Protein AF-A0A6G0YQ52-F1 (afdb_monomer)

Organism: Aphis craccivora (NCBI:txid307492)

Structure (mmCIF, N/CA/C/O backbone):
data_AF-A0A6G0YQ52-F1
#
_entry.id   AF-A0A6G0YQ52-F1
#
loop_
_atom_site.group_PDB
_atom_site.id
_atom_site.type_symbol
_atom_site.label_atom_id
_atom_site.label_alt_id
_atom_site.label_comp_id
_atom_site.label_asym_id
_atom_site.label_entity_id
_atom_site.label_seq_id
_atom_site.pdbx_PDB_ins_code
_atom_site.Cartn_x
_atom_site.Cartn_y
_atom_site.Cartn_z
_atom_site.occupancy
_atom_site.B_iso_or_equiv
_atom_site.auth_seq_id
_atom_site.auth_comp_id
_atom_site.auth_asym_id
_atom_site.auth_atom_id
_atom_site.pdbx_PDB_model_num
ATOM 1 N N . MET A 1 1 ? -24.023 -13.884 13.308 1.00 33.84 1 MET A N 1
ATOM 2 C CA . MET A 1 1 ? -23.010 -14.698 12.603 1.00 33.84 1 MET A CA 1
ATOM 3 C C . MET A 1 1 ? -21.869 -13.770 12.220 1.00 33.84 1 MET A C 1
ATOM 5 O O . MET A 1 1 ? -22.080 -12.889 11.399 1.00 33.84 1 MET A O 1
ATOM 9 N N . VAL A 1 2 ? -20.718 -13.872 12.886 1.00 37.81 2 VAL A N 1
ATOM 10 C CA . VAL A 1 2 ? -19.516 -13.106 12.519 1.00 37.81 2 VAL A CA 1
ATOM 11 C C . VAL A 1 2 ? -18.786 -13.944 11.474 1.00 37.81 2 VAL A C 1
ATOM 13 O O . VAL A 1 2 ? -18.275 -15.011 11.799 1.00 37.81 2 VAL A O 1
ATOM 16 N N . GLY A 1 3 ? -18.853 -13.532 10.208 1.00 36.00 3 GLY A N 1
ATOM 17 C CA . GLY A 1 3 ? -18.093 -14.169 9.137 1.00 36.00 3 GLY A CA 1
ATOM 18 C C . GLY A 1 3 ? -16.623 -13.785 9.264 1.00 36.00 3 GLY A C 1
ATOM 19 O O . GLY A 1 3 ? -16.310 -12.601 9.365 1.00 36.00 3 GLY A O 1
ATOM 20 N N . TRP A 1 4 ? -15.739 -14.776 9.291 1.00 36.12 4 TRP A N 1
ATOM 21 C CA . TRP A 1 4 ? -14.299 -14.557 9.221 1.00 36.12 4 TRP A CA 1
ATOM 22 C C . TRP A 1 4 ? -13.887 -14.519 7.751 1.00 36.12 4 TRP A C 1
ATOM 24 O O . TRP A 1 4 ? -14.114 -15.483 7.022 1.00 36.12 4 TRP A O 1
ATOM 34 N N . THR A 1 5 ? -13.281 -13.419 7.313 1.00 42.81 5 THR A N 1
ATOM 35 C CA . THR A 1 5 ? -12.642 -13.343 5.996 1.00 42.81 5 THR A CA 1
ATOM 36 C C . THR A 1 5 ? -11.218 -13.864 6.132 1.00 42.81 5 THR A C 1
ATOM 38 O O . THR A 1 5 ? -10.386 -13.242 6.788 1.00 42.81 5 THR A O 1
ATOM 41 N N . THR A 1 6 ? -10.924 -15.018 5.536 1.00 42.16 6 THR A N 1
ATOM 42 C CA . THR A 1 6 ? -9.554 -15.537 5.462 1.00 42.16 6 THR A CA 1
ATOM 43 C C . THR A 1 6 ? -8.864 -14.949 4.236 1.00 42.16 6 THR A C 1
ATOM 45 O O . THR A 1 6 ? -9.179 -15.317 3.106 1.00 42.16 6 THR A O 1
ATOM 48 N N . LEU A 1 7 ? -7.914 -14.043 4.453 1.00 50.06 7 LEU A N 1
ATOM 49 C CA . LEU A 1 7 ? -7.031 -13.546 3.401 1.00 50.06 7 LEU A CA 1
ATOM 50 C C . LEU A 1 7 ? -5.872 -14.540 3.227 1.00 50.06 7 LEU A C 1
ATOM 52 O O . LEU A 1 7 ? -5.167 -14.849 4.188 1.00 50.06 7 LEU A O 1
ATOM 56 N N . LYS A 1 8 ? -5.695 -15.088 2.018 1.00 50.97 8 LYS A N 1
ATOM 57 C CA . LYS A 1 8 ? -4.538 -15.933 1.684 1.00 50.97 8 LYS A CA 1
ATOM 58 C C . LYS A 1 8 ? -3.395 -15.033 1.230 1.00 50.97 8 LYS A C 1
ATOM 60 O O . LYS A 1 8 ? -3.428 -14.531 0.113 1.00 50.97 8 LYS A O 1
ATOM 65 N N . PHE A 1 9 ? -2.401 -14.856 2.088 1.00 56.16 9 PHE A N 1
ATOM 66 C CA . PHE A 1 9 ? -1.178 -14.130 1.762 1.00 56.16 9 PHE A CA 1
ATOM 67 C C . PHE A 1 9 ? -0.020 -15.102 1.555 1.00 56.16 9 PHE A C 1
ATOM 69 O O . PHE A 1 9 ? 0.068 -16.124 2.238 1.00 56.16 9 PHE A O 1
ATOM 76 N N . THR A 1 10 ? 0.889 -14.757 0.647 1.00 59.72 10 THR A N 1
ATOM 77 C CA . THR A 1 10 ? 2.229 -15.347 0.647 1.00 59.72 10 THR A CA 1
ATOM 78 C C . THR A 1 10 ? 3.025 -14.679 1.768 1.00 59.72 10 THR A C 1
ATOM 80 O O . THR A 1 10 ? 3.089 -13.454 1.839 1.00 59.72 10 THR A O 1
ATOM 83 N N . THR A 1 11 ? 3.628 -15.471 2.655 1.00 60.72 11 THR A N 1
ATOM 84 C CA . THR A 1 11 ? 4.426 -14.974 3.792 1.00 60.72 11 THR A CA 1
ATOM 85 C C . THR A 1 11 ? 5.872 -14.645 3.425 1.00 60.72 11 THR A C 1
ATOM 87 O O . THR A 1 11 ? 6.630 -14.190 4.276 1.00 60.72 11 THR A O 1
ATOM 90 N N . GLU A 1 12 ? 6.275 -14.880 2.177 1.00 78.38 12 GLU A N 1
ATOM 91 C CA . GLU A 1 12 ? 7.659 -14.760 1.730 1.00 78.38 12 GLU A CA 1
ATOM 92 C C . GLU A 1 12 ? 7.793 -13.721 0.614 1.00 78.38 12 GLU A C 1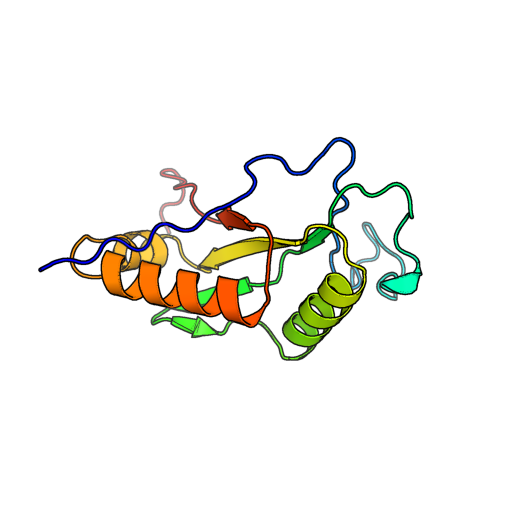
ATOM 94 O O . GLU A 1 12 ? 7.169 -13.825 -0.439 1.00 78.38 12 GLU A O 1
ATOM 99 N N . LEU A 1 13 ? 8.673 -12.740 0.814 1.00 80.88 13 LEU A N 1
ATOM 100 C CA . LEU A 1 13 ? 9.029 -11.753 -0.212 1.00 80.88 13 LEU A CA 1
ATOM 101 C C . LEU A 1 13 ? 9.823 -12.379 -1.382 1.00 80.88 13 LEU A C 1
ATOM 1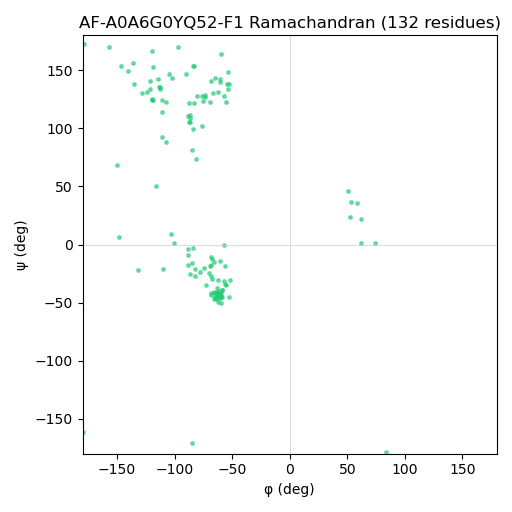03 O O . LEU A 1 13 ? 10.025 -11.748 -2.419 1.00 80.88 13 LEU A O 1
ATOM 107 N N . GLY A 1 14 ? 10.271 -13.627 -1.240 1.00 83.19 14 GLY A N 1
ATOM 108 C CA . GLY A 1 14 ? 11.182 -14.297 -2.164 1.00 83.19 14 GLY A CA 1
ATOM 109 C C . GLY A 1 14 ? 12.654 -13.968 -1.892 1.00 83.19 14 GLY A C 1
ATOM 110 O O . GLY A 1 14 ? 12.988 -13.257 -0.948 1.00 83.19 14 GLY A O 1
ATOM 111 N N . ILE A 1 15 ? 13.544 -14.527 -2.714 1.00 84.75 15 ILE A N 1
ATOM 112 C CA . ILE A 1 15 ? 15.002 -14.507 -2.496 1.00 84.75 15 ILE A CA 1
ATOM 113 C C . ILE A 1 15 ? 15.674 -13.154 -2.781 1.00 84.75 15 ILE A C 1
ATOM 115 O O . ILE A 1 15 ? 16.790 -12.930 -2.322 1.00 84.75 15 ILE A O 1
ATOM 119 N N . ALA A 1 16 ? 15.028 -12.275 -3.551 1.00 89.12 16 ALA A N 1
ATOM 120 C CA . ALA A 1 16 ? 15.575 -10.985 -3.969 1.00 89.12 16 ALA A CA 1
ATOM 121 C C . ALA A 1 16 ? 14.448 -9.950 -4.176 1.00 89.12 16 ALA A C 1
ATOM 123 O O . ALA A 1 16 ? 14.147 -9.588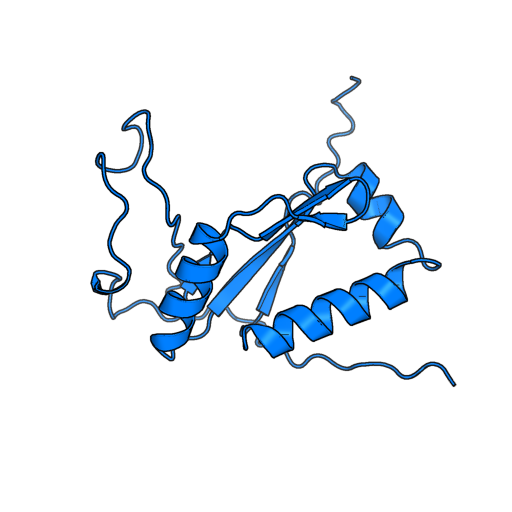 -5.316 1.00 89.12 16 ALA A O 1
ATOM 124 N N . PRO A 1 17 ? 13.756 -9.506 -3.112 1.00 90.06 17 PRO A N 1
ATOM 125 C CA . PRO A 1 17 ? 12.743 -8.465 -3.234 1.00 90.06 17 PRO A CA 1
ATOM 126 C C . PRO A 1 17 ? 13.379 -7.117 -3.572 1.00 90.06 17 PRO A C 1
ATOM 128 O O . PRO A 1 17 ? 14.414 -6.752 -3.014 1.00 90.06 17 PRO A O 1
ATOM 131 N N . CYS A 1 18 ? 12.730 -6.355 -4.447 1.00 90.19 18 CYS A N 1
ATOM 132 C CA . CYS A 1 18 ? 13.174 -5.017 -4.817 1.00 90.19 18 CYS A CA 1
ATOM 133 C C . CYS A 1 18 ? 12.209 -3.969 -4.275 1.00 90.19 18 CYS A C 1
ATOM 135 O O . CYS A 1 18 ? 11.013 -4.005 -4.569 1.00 90.19 18 CYS A O 1
ATOM 137 N N . MET A 1 19 ? 12.739 -3.026 -3.499 1.00 88.44 19 MET A N 1
ATOM 138 C CA . MET A 1 19 ? 11.972 -1.877 -3.040 1.00 88.44 19 MET A CA 1
ATOM 139 C C . MET A 1 19 ? 11.914 -0.827 -4.148 1.00 88.44 19 MET A C 1
ATOM 141 O O . MET A 1 19 ? 12.946 -0.441 -4.696 1.00 88.44 19 MET A O 1
ATOM 145 N N . TYR A 1 20 ? 10.709 -0.378 -4.478 1.00 86.12 20 TYR A N 1
ATOM 146 C CA . TYR A 1 20 ? 10.476 0.716 -5.405 1.00 86.12 20 TYR A CA 1
ATOM 147 C C . TYR A 1 20 ? 10.019 1.942 -4.624 1.00 86.12 20 TYR A C 1
ATOM 149 O O . TYR A 1 20 ? 9.030 1.876 -3.898 1.00 86.12 20 TYR A O 1
ATOM 157 N N . ALA A 1 21 ? 10.749 3.047 -4.764 1.00 76.19 21 ALA A N 1
ATOM 158 C CA . ALA A 1 21 ? 10.418 4.298 -4.088 1.00 76.19 21 ALA A CA 1
ATOM 159 C C . ALA A 1 21 ? 9.417 5.151 -4.883 1.00 76.19 21 ALA A C 1
ATOM 161 O O . ALA A 1 21 ? 8.713 5.949 -4.285 1.00 76.19 21 ALA A O 1
ATOM 162 N N . GLY A 1 22 ? 9.344 4.997 -6.214 1.00 70.12 22 GLY A N 1
ATOM 163 C CA . GLY A 1 22 ? 8.413 5.749 -7.075 1.00 70.12 22 GLY A CA 1
ATOM 164 C C . GLY A 1 22 ? 8.585 7.271 -7.088 1.00 70.12 22 GLY A C 1
ATOM 165 O O . GLY A 1 22 ? 7.846 7.953 -7.801 1.00 70.12 22 GLY A O 1
ATOM 166 N N . ASP A 1 23 ? 9.565 7.782 -6.347 1.00 64.06 23 ASP A N 1
ATOM 167 C CA . ASP A 1 23 ? 9.873 9.193 -6.174 1.00 64.06 23 ASP A CA 1
ATOM 168 C C . ASP A 1 23 ? 11.388 9.415 -6.267 1.00 64.06 23 ASP A C 1
ATOM 170 O O . ASP A 1 23 ? 12.185 8.487 -6.076 1.00 64.06 23 ASP A O 1
ATOM 174 N N . PHE A 1 24 ? 11.778 10.635 -6.620 1.00 63.50 24 PHE A N 1
ATOM 175 C CA . PHE A 1 24 ? 13.177 11.040 -6.649 1.00 63.50 24 PHE A CA 1
ATOM 176 C C . PHE A 1 24 ? 13.579 11.610 -5.293 1.00 63.50 24 PHE A C 1
ATOM 178 O O . PHE A 1 24 ? 12.804 12.267 -4.597 1.00 63.50 24 PHE A O 1
ATOM 185 N N . ASP A 1 25 ? 14.833 11.391 -4.919 1.00 59.31 25 ASP A N 1
ATOM 186 C CA . ASP A 1 25 ? 15.386 12.057 -3.754 1.00 59.31 25 ASP A CA 1
ATOM 187 C C . ASP A 1 25 ? 15.701 13.507 -4.119 1.00 59.31 25 ASP A C 1
ATOM 189 O O . ASP A 1 25 ? 16.711 13.804 -4.751 1.00 59.31 25 ASP A O 1
ATOM 193 N N . LYS A 1 26 ? 14.833 14.433 -3.709 1.00 47.19 26 LYS A N 1
ATOM 194 C CA . LYS A 1 26 ? 15.011 15.873 -3.946 1.00 47.19 26 LYS A CA 1
ATOM 195 C C . LYS A 1 26 ? 16.342 16.428 -3.413 1.00 47.19 26 LYS A C 1
ATOM 197 O O . LYS A 1 26 ? 16.740 17.521 -3.816 1.00 47.19 26 LYS A O 1
ATOM 202 N N . TYR A 1 27 ? 17.002 15.723 -2.496 1.00 64.69 27 TYR A N 1
ATOM 203 C CA . TYR A 1 27 ? 18.275 16.126 -1.905 1.00 64.69 27 TYR A CA 1
ATOM 204 C C . TYR A 1 27 ? 19.481 15.357 -2.470 1.00 64.69 27 TYR A C 1
ATOM 206 O O . TYR A 1 27 ? 20.576 15.517 -1.930 1.00 64.69 27 TYR A O 1
ATOM 214 N N . ASP A 1 28 ? 19.298 14.557 -3.534 1.00 53.97 28 ASP A N 1
ATOM 215 C CA . ASP A 1 28 ? 20.337 13.763 -4.219 1.00 53.97 28 ASP A CA 1
ATOM 216 C C . ASP A 1 28 ? 21.166 12.863 -3.276 1.00 53.97 28 ASP A C 1
ATOM 218 O O . ASP A 1 28 ? 22.306 12.497 -3.568 1.00 53.97 28 ASP A O 1
ATOM 222 N N . TYR A 1 29 ? 20.625 12.494 -2.115 1.00 59.53 29 TYR A N 1
ATOM 223 C CA . TYR A 1 29 ? 21.347 11.695 -1.130 1.00 59.53 29 TYR A CA 1
ATOM 224 C C . TYR A 1 29 ? 21.480 10.239 -1.594 1.00 59.53 29 TYR A C 1
ATOM 226 O O . TYR A 1 29 ? 22.503 9.597 -1.344 1.00 59.53 29 TYR A O 1
ATOM 234 N N . TYR A 1 30 ? 20.464 9.720 -2.291 1.00 54.91 30 TYR A N 1
ATOM 235 C CA . TYR A 1 30 ? 20.411 8.314 -2.699 1.00 54.91 30 TYR A CA 1
ATOM 236 C C . TYR A 1 30 ? 20.048 8.065 -4.168 1.00 54.91 30 TYR A C 1
ATOM 238 O O . TYR A 1 30 ? 20.355 6.984 -4.672 1.00 54.91 30 TYR A O 1
ATOM 246 N N . CYS A 1 31 ? 19.389 8.994 -4.866 1.00 58.19 31 CYS A N 1
ATOM 247 C CA . CYS A 1 31 ? 18.890 8.764 -6.227 1.00 58.19 31 CYS A CA 1
ATOM 248 C C . CYS A 1 31 ? 19.074 9.992 -7.129 1.00 58.19 31 CYS A C 1
ATOM 250 O O . CYS A 1 31 ? 19.017 11.106 -6.623 1.00 58.19 31 CYS A O 1
ATOM 252 N N . PRO A 1 32 ? 19.276 9.795 -8.449 1.00 59.28 32 PRO A N 1
ATOM 253 C CA . PRO A 1 32 ? 19.295 10.883 -9.423 1.00 59.28 32 PRO A CA 1
ATOM 254 C C . PRO A 1 32 ? 17.963 11.648 -9.433 1.00 59.28 32 PRO A C 1
ATOM 256 O O . PRO A 1 32 ? 16.938 11.138 -8.982 1.00 59.28 32 PRO A O 1
ATOM 259 N N . SER A 1 33 ? 17.977 12.846 -10.022 1.00 66.00 33 SER A N 1
ATOM 260 C CA . SER A 1 33 ? 16.870 13.816 -10.086 1.00 66.00 33 SER A CA 1
ATOM 261 C C . SER A 1 33 ? 15.558 13.322 -10.719 1.00 66.00 33 SER A C 1
ATOM 263 O O . SER A 1 33 ? 14.608 14.093 -10.827 1.00 66.00 33 SER A O 1
ATOM 265 N N . GLU A 1 34 ? 15.500 12.070 -11.172 1.00 67.38 34 GLU A N 1
ATOM 266 C CA . GLU A 1 34 ? 14.310 11.420 -11.711 1.00 67.38 34 GLU A CA 1
ATOM 267 C C . GLU A 1 34 ? 14.180 10.004 -11.124 1.00 67.38 34 GLU A C 1
ATOM 269 O O . GLU A 1 34 ? 15.181 9.282 -11.024 1.00 67.38 34 GLU A O 1
ATOM 274 N N . PRO A 1 35 ? 12.962 9.569 -10.753 1.00 72.19 35 PRO A N 1
ATOM 275 C CA . PRO A 1 35 ? 12.752 8.213 -10.273 1.00 72.19 35 PRO A CA 1
ATOM 276 C C . PRO A 1 35 ? 13.042 7.200 -11.383 1.00 72.19 35 PRO A C 1
ATOM 278 O O . PRO A 1 35 ? 12.707 7.412 -12.550 1.00 72.19 35 PRO A O 1
ATOM 281 N N . MET A 1 36 ? 13.621 6.053 -11.014 1.00 78.81 36 MET A N 1
ATOM 282 C CA . MET A 1 36 ? 13.840 4.956 -11.958 1.00 78.81 36 MET A CA 1
ATOM 283 C C . MET A 1 36 ? 12.497 4.532 -12.582 1.00 78.81 36 MET A C 1
ATOM 285 O O . MET A 1 36 ? 11.552 4.230 -11.845 1.00 78.81 36 MET A O 1
ATOM 289 N N . PRO A 1 37 ? 12.379 4.458 -13.918 1.00 82.12 37 PRO A N 1
ATOM 290 C CA . PRO A 1 37 ? 11.185 3.917 -14.551 1.00 82.12 37 PRO A CA 1
ATOM 291 C C . PRO A 1 37 ? 10.950 2.461 -14.135 1.00 82.12 37 PRO A C 1
ATOM 293 O O . PRO A 1 37 ? 11.890 1.675 -14.054 1.00 82.12 37 PRO A O 1
ATOM 296 N N . ILE A 1 38 ? 9.690 2.067 -13.936 1.00 84.69 38 ILE A N 1
ATOM 297 C CA . ILE A 1 38 ? 9.326 0.680 -13.580 1.00 84.69 38 ILE A CA 1
ATOM 298 C C . ILE A 1 38 ? 9.859 -0.336 -14.603 1.00 84.69 38 ILE A C 1
ATOM 300 O O . ILE A 1 38 ? 10.295 -1.421 -14.227 1.00 84.69 38 ILE A O 1
ATOM 304 N N . ASP A 1 39 ? 9.910 0.038 -15.883 1.00 84.12 39 ASP A N 1
ATOM 305 C CA . ASP A 1 39 ? 10.419 -0.820 -16.962 1.00 84.12 39 ASP A CA 1
ATOM 306 C C . ASP A 1 39 ? 11.931 -1.087 -16.868 1.00 84.12 39 ASP A C 1
ATOM 308 O O . ASP A 1 39 ? 12.461 -1.942 -17.578 1.00 84.12 39 ASP A O 1
ATOM 312 N N . TRP A 1 40 ? 12.639 -0.346 -16.012 1.00 86.50 40 TRP A N 1
ATOM 313 C CA . TRP A 1 40 ? 14.074 -0.495 -15.763 1.00 86.50 40 TRP A CA 1
ATOM 314 C C . TRP A 1 40 ? 14.370 -1.273 -14.481 1.00 86.50 40 TRP A C 1
ATOM 316 O O . TRP A 1 40 ? 15.538 -1.467 -14.141 1.00 86.50 40 TRP A O 1
ATOM 326 N N . LEU A 1 41 ? 13.337 -1.743 -13.774 1.00 87.06 41 LEU A N 1
ATOM 327 C CA . LEU A 1 41 ? 13.532 -2.572 -12.595 1.00 87.06 41 LEU A CA 1
ATOM 328 C C . LEU A 1 41 ? 14.284 -3.864 -12.957 1.00 87.06 41 LEU A C 1
ATOM 330 O O . LEU A 1 41 ? 13.985 -4.481 -13.987 1.00 87.06 41 LEU A O 1
ATOM 334 N N . PRO A 1 42 ? 15.230 -4.315 -12.109 1.00 88.75 42 PRO A N 1
ATOM 335 C CA . PRO A 1 42 ? 15.996 -5.527 -12.371 1.00 88.75 42 PRO A CA 1
ATOM 336 C C . PRO A 1 42 ? 15.090 -6.738 -12.616 1.00 88.75 42 PRO A C 1
ATOM 338 O O . PRO A 1 42 ? 14.088 -6.961 -11.925 1.00 88.75 42 PRO A O 1
ATOM 341 N N . LYS A 1 43 ? 15.446 -7.564 -13.602 1.00 88.75 43 LYS A N 1
ATOM 342 C CA . LYS A 1 43 ? 14.664 -8.766 -13.938 1.00 88.75 43 LYS A CA 1
ATOM 343 C C . LYS A 1 43 ? 14.775 -9.830 -12.850 1.00 88.75 43 LYS A C 1
ATOM 345 O O . LYS A 1 43 ? 13.867 -10.650 -12.704 1.00 88.75 43 LYS A O 1
ATOM 350 N N . GLU A 1 44 ? 15.862 -9.781 -12.093 1.00 91.00 44 GLU A N 1
ATOM 351 C CA . GLU A 1 44 ? 16.236 -10.664 -10.994 1.00 91.00 44 GLU A CA 1
ATOM 352 C C . GLU A 1 44 ? 15.343 -10.481 -9.762 1.00 91.00 44 GLU A C 1
ATOM 354 O O . GLU A 1 44 ? 15.288 -11.382 -8.927 1.00 91.00 44 GLU A O 1
ATOM 359 N N . CYS A 1 45 ? 14.614 -9.361 -9.656 1.00 91.69 45 CYS A N 1
ATOM 360 C CA . CYS A 1 45 ? 13.697 -9.119 -8.547 1.00 91.69 45 CYS A CA 1
ATOM 361 C C . CYS A 1 45 ? 12.688 -10.270 -8.441 1.00 91.69 45 CYS A C 1
ATOM 363 O O . CYS A 1 45 ? 11.966 -10.553 -9.399 1.00 91.69 45 CYS A O 1
ATOM 365 N N . SER A 1 46 ? 12.608 -10.949 -7.300 1.00 93.25 46 SER A N 1
ATOM 366 C CA . SER A 1 46 ? 11.623 -12.019 -7.089 1.00 93.25 46 SER A CA 1
ATOM 367 C C . SER A 1 46 ? 10.231 -11.470 -6.780 1.00 93.25 46 SER A C 1
ATOM 369 O O . SER A 1 46 ? 9.233 -12.147 -7.008 1.00 93.25 46 SER A O 1
ATOM 371 N N . SER A 1 47 ? 10.173 -10.243 -6.269 1.00 93.94 47 SER A N 1
ATOM 372 C CA . SER A 1 47 ? 8.961 -9.495 -5.953 1.00 93.94 47 SER A CA 1
ATOM 373 C C . SER A 1 47 ? 9.262 -7.998 -5.928 1.00 93.94 47 SER A C 1
ATOM 375 O O . SER A 1 47 ? 10.428 -7.585 -5.950 1.00 93.94 47 SER A O 1
ATOM 377 N N . TYR A 1 48 ? 8.203 -7.201 -5.849 1.00 93.75 48 TYR A N 1
ATOM 378 C CA . TYR A 1 48 ? 8.287 -5.767 -5.625 1.00 93.75 48 TYR A CA 1
ATOM 379 C C . TYR A 1 48 ? 7.684 -5.390 -4.281 1.00 93.75 48 TYR A C 1
ATOM 381 O O . TYR A 1 48 ? 6.661 -5.938 -3.868 1.00 93.75 48 TYR A O 1
ATOM 389 N N . VAL A 1 49 ? 8.319 -4.427 -3.621 1.00 93.00 49 VAL A N 1
ATOM 390 C CA . VAL A 1 49 ? 7.833 -3.797 -2.397 1.00 93.00 49 VAL A CA 1
ATOM 391 C C . VAL A 1 49 ? 7.664 -2.310 -2.672 1.00 93.00 49 VAL A C 1
ATOM 393 O O . VAL A 1 49 ? 8.618 -1.665 -3.096 1.00 93.00 49 VAL A O 1
ATOM 396 N N . TYR A 1 50 ? 6.475 -1.761 -2.442 1.00 92.25 50 TYR A N 1
ATOM 397 C CA . TYR A 1 50 ? 6.201 -0.336 -2.640 1.00 92.25 50 TYR A CA 1
ATOM 398 C C . TYR A 1 50 ? 5.728 0.308 -1.341 1.00 92.25 50 TYR A C 1
ATOM 400 O O . TYR A 1 50 ? 4.865 -0.238 -0.648 1.00 92.25 50 TYR A O 1
ATOM 408 N N . ASP A 1 51 ? 6.293 1.466 -1.010 1.00 88.00 51 ASP A N 1
ATOM 409 C CA . ASP A 1 51 ? 5.894 2.262 0.147 1.00 88.00 51 ASP A CA 1
ATOM 410 C C . ASP A 1 51 ? 5.139 3.510 -0.293 1.00 88.00 51 ASP A C 1
ATOM 412 O O . ASP A 1 51 ? 5.731 4.560 -0.504 1.00 88.00 51 ASP A O 1
ATOM 416 N N . GLY A 1 52 ? 3.822 3.377 -0.439 1.00 80.12 52 GLY A N 1
ATOM 417 C CA . GLY A 1 52 ? 2.979 4.503 -0.837 1.00 80.12 52 GLY A CA 1
ATOM 418 C C . GLY A 1 52 ? 1.572 4.480 -0.264 1.00 80.12 52 GLY A C 1
ATOM 419 O O . GLY A 1 52 ? 0.772 5.320 -0.640 1.00 80.12 52 GLY A O 1
ATOM 420 N N . ILE A 1 53 ? 1.229 3.548 0.636 1.00 89.25 53 ILE A N 1
ATOM 421 C CA . ILE A 1 53 ? -0.121 3.478 1.215 1.00 89.25 53 ILE A CA 1
ATOM 422 C C . ILE A 1 53 ? -0.083 3.868 2.686 1.00 89.25 53 ILE A C 1
ATOM 424 O O . ILE A 1 53 ? 0.128 3.049 3.585 1.00 89.25 53 ILE A O 1
ATOM 428 N N . ILE A 1 54 ? -0.317 5.155 2.923 1.00 90.31 54 ILE A N 1
ATOM 429 C CA . ILE A 1 54 ? -0.404 5.736 4.258 1.00 90.31 54 ILE A CA 1
ATOM 430 C C . ILE A 1 54 ? -1.745 6.449 4.405 1.00 90.31 54 ILE A C 1
ATOM 432 O O . ILE A 1 54 ? -2.143 7.249 3.561 1.00 90.31 54 ILE A O 1
ATOM 436 N N . TYR A 1 55 ? -2.440 6.180 5.502 1.00 91.38 55 TYR A N 1
ATOM 437 C CA . TYR A 1 55 ? -3.659 6.881 5.884 1.00 91.38 55 TYR A CA 1
ATOM 438 C C . TYR A 1 55 ? -3.372 7.908 6.985 1.00 91.38 55 TYR A C 1
ATOM 440 O O . TYR A 1 55 ? -2.549 7.694 7.877 1.00 91.38 55 TYR A O 1
ATOM 448 N N . GLY A 1 56 ? -4.047 9.046 6.934 1.00 87.50 56 GLY A N 1
ATOM 449 C CA . GLY A 1 56 ? -4.070 10.023 8.011 1.00 87.50 56 GLY A CA 1
ATOM 450 C C . GLY A 1 56 ? -5.123 9.695 9.075 1.00 87.50 56 GLY A C 1
ATOM 451 O O . GLY A 1 56 ? -5.724 8.614 9.072 1.00 87.50 56 GLY A O 1
ATOM 452 N N . PRO A 1 57 ? -5.364 10.632 10.006 1.00 82.19 57 PRO A N 1
ATOM 453 C CA . PRO A 1 57 ? -6.483 10.556 10.936 1.00 82.19 57 PRO A CA 1
ATOM 454 C C . PRO A 1 57 ? -7.819 10.357 10.204 1.00 82.19 57 PRO A C 1
ATOM 456 O O . PRO A 1 57 ? -7.998 10.811 9.071 1.00 82.19 57 PRO A O 1
ATOM 459 N N . ASP A 1 58 ? -8.743 9.656 10.864 1.00 83.38 58 ASP A N 1
ATOM 460 C CA . ASP A 1 58 ? -10.109 9.388 10.390 1.00 83.38 58 ASP A CA 1
ATOM 461 C C . ASP A 1 58 ? -10.199 8.761 8.985 1.00 83.38 58 ASP A C 1
ATOM 463 O O . ASP A 1 58 ? -11.113 9.046 8.217 1.00 83.38 58 ASP A O 1
ATOM 467 N N . ASP A 1 59 ? -9.252 7.870 8.665 1.00 82.31 59 ASP A N 1
ATOM 468 C CA . ASP A 1 59 ? -9.160 7.158 7.381 1.00 82.31 59 ASP A CA 1
ATOM 469 C C . ASP A 1 59 ? -8.964 8.085 6.160 1.00 82.31 59 ASP A C 1
ATOM 471 O O . ASP A 1 59 ? -9.237 7.692 5.023 1.00 82.31 59 ASP A O 1
ATOM 475 N N . SER A 1 60 ? -8.456 9.307 6.360 1.00 89.44 60 SER A N 1
ATOM 476 C CA . SER A 1 60 ? -8.076 10.183 5.246 1.00 89.44 60 SER A CA 1
ATOM 477 C C . SER A 1 60 ? -6.960 9.545 4.412 1.00 89.44 60 SER A C 1
ATOM 479 O O . SER A 1 60 ? -5.965 9.059 4.946 1.00 89.44 60 SER A O 1
ATOM 481 N N . LYS A 1 61 ? -7.115 9.513 3.085 1.00 90.69 61 LYS A N 1
ATOM 482 C CA . LYS A 1 61 ? -6.057 9.025 2.190 1.00 90.69 61 LYS A CA 1
ATOM 483 C C . LYS A 1 61 ? -4.903 10.023 2.213 1.00 90.69 61 LYS A C 1
ATOM 485 O O . LYS A 1 61 ? -5.112 11.191 1.899 1.00 90.69 61 LYS A O 1
ATOM 490 N N . ASN A 1 62 ? -3.709 9.563 2.573 1.00 90.31 62 ASN A N 1
ATOM 491 C CA . ASN A 1 62 ? -2.484 10.358 2.525 1.00 90.31 62 ASN A CA 1
ATOM 492 C C . ASN A 1 62 ? -1.496 9.754 1.518 1.00 90.31 62 ASN A C 1
ATOM 494 O O . ASN A 1 62 ? -0.340 9.475 1.830 1.00 90.31 62 ASN A O 1
ATOM 498 N N . PHE A 1 63 ? -2.011 9.507 0.320 1.00 88.81 63 PHE A N 1
ATOM 499 C CA . PHE A 1 63 ? -1.283 9.053 -0.855 1.00 88.81 63 PHE A CA 1
ATOM 500 C C . PHE A 1 63 ? -1.944 9.657 -2.094 1.00 88.81 63 PHE A C 1
ATOM 502 O O . PHE A 1 63 ? -3.124 10.021 -2.063 1.00 88.81 63 PHE A O 1
ATOM 509 N N . SER A 1 64 ? -1.166 9.810 -3.154 1.00 90.00 64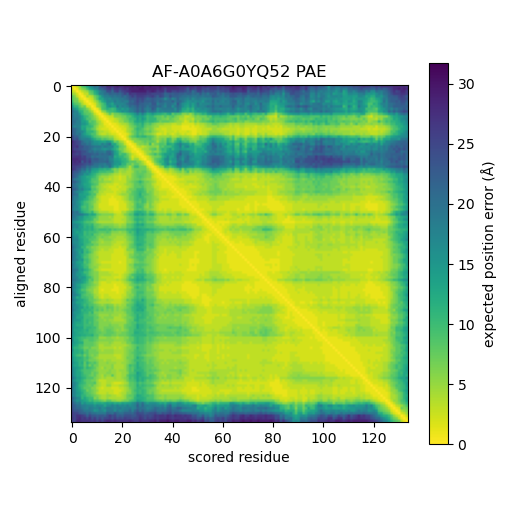 SER A N 1
ATOM 510 C CA . SER A 1 64 ? -1.538 10.530 -4.368 1.00 90.00 64 SER A CA 1
ATOM 511 C C . SER A 1 64 ? -2.042 9.600 -5.475 1.00 90.00 64 SER A C 1
ATOM 513 O O . SER A 1 64 ? -1.897 8.380 -5.402 1.00 90.00 64 SER A O 1
ATOM 515 N N . ASP A 1 65 ? -2.592 10.179 -6.543 1.00 89.38 65 ASP A N 1
ATOM 516 C CA . ASP A 1 65 ? -2.918 9.421 -7.759 1.00 89.38 65 ASP A CA 1
ATOM 517 C C . ASP A 1 65 ? -1.655 8.820 -8.404 1.00 89.38 65 ASP A C 1
ATOM 519 O O . ASP A 1 65 ? -1.704 7.721 -8.949 1.00 89.38 65 ASP A O 1
ATOM 523 N N . HIS A 1 66 ? -0.499 9.478 -8.251 1.00 87.75 66 HIS A N 1
ATOM 524 C CA . HIS A 1 66 ? 0.795 8.955 -8.705 1.00 87.75 66 HIS A CA 1
ATOM 525 C C . HIS A 1 66 ? 1.183 7.658 -7.978 1.00 87.75 66 HIS A C 1
ATOM 527 O O . HIS A 1 66 ? 1.676 6.717 -8.599 1.00 87.75 66 HIS A O 1
ATOM 533 N N . ASP A 1 67 ? 0.886 7.547 -6.680 1.00 89.25 67 ASP A N 1
ATOM 534 C CA . ASP A 1 67 ? 1.106 6.306 -5.926 1.00 89.25 67 ASP A CA 1
ATOM 535 C C . ASP A 1 67 ? 0.249 5.158 -6.460 1.00 89.25 67 ASP A C 1
ATOM 537 O O . ASP A 1 67 ? 0.714 4.024 -6.601 1.00 89.25 67 ASP A O 1
ATOM 541 N N . ILE A 1 68 ? -1.003 5.461 -6.800 1.00 90.88 68 ILE A N 1
ATOM 542 C CA . ILE A 1 68 ? -1.934 4.497 -7.385 1.00 90.88 68 ILE A CA 1
ATOM 543 C C . ILE A 1 68 ? -1.468 4.063 -8.777 1.00 90.88 68 ILE A C 1
ATOM 545 O O . ILE A 1 68 ? -1.488 2.866 -9.085 1.00 90.88 68 ILE A O 1
ATOM 549 N N . ASP A 1 69 ? -0.975 4.992 -9.591 1.00 91.12 69 ASP A N 1
A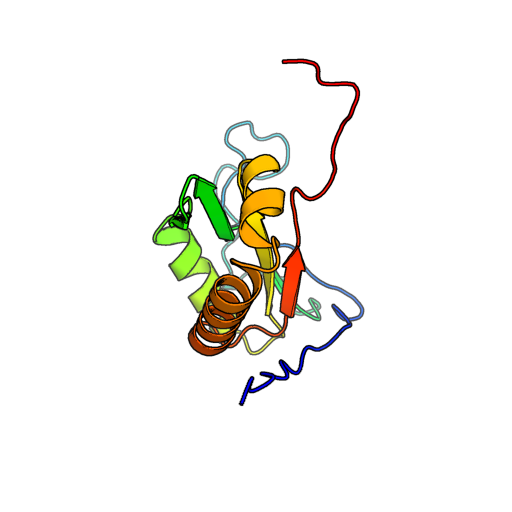TOM 550 C CA . ASP A 1 69 ? -0.401 4.690 -10.901 1.00 91.12 69 ASP A CA 1
ATOM 551 C C . ASP A 1 69 ? 0.845 3.803 -10.788 1.00 91.12 69 ASP A C 1
ATOM 553 O O . ASP A 1 69 ? 0.971 2.817 -11.523 1.00 91.12 69 ASP A O 1
ATOM 557 N N . ASN A 1 70 ? 1.732 4.072 -9.828 1.00 91.38 70 ASN A N 1
ATOM 558 C CA . ASN A 1 70 ? 2.895 3.226 -9.557 1.00 91.38 70 ASN A CA 1
ATOM 559 C C . ASN A 1 70 ? 2.487 1.801 -9.165 1.00 91.38 70 ASN A C 1
ATOM 561 O O . ASN A 1 70 ? 3.024 0.835 -9.714 1.00 91.38 70 ASN A O 1
ATOM 565 N N . ILE A 1 71 ? 1.503 1.647 -8.275 1.00 92.38 71 ILE A N 1
ATOM 566 C CA . ILE A 1 71 ? 0.978 0.334 -7.868 1.00 92.38 71 ILE A CA 1
ATOM 567 C C . ILE A 1 71 ? 0.402 -0.415 -9.073 1.00 92.38 71 ILE A C 1
ATOM 569 O O . ILE A 1 71 ? 0.714 -1.591 -9.282 1.00 92.38 71 ILE A O 1
ATOM 573 N N . ASN A 1 72 ? -0.394 0.265 -9.89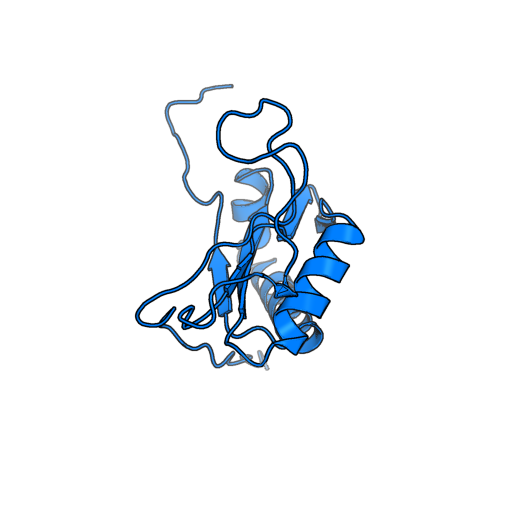9 1.00 92.31 72 ASN A N 1
ATOM 574 C CA . ASN A 1 72 ? -0.979 -0.322 -11.101 1.00 92.31 72 ASN A CA 1
ATOM 575 C C . ASN A 1 72 ? 0.096 -0.779 -12.090 1.00 92.31 72 ASN A C 1
ATOM 577 O O . ASN A 1 72 ? 0.019 -1.890 -12.614 1.00 92.31 72 ASN A O 1
ATOM 581 N N . ARG A 1 73 ? 1.135 0.027 -12.310 1.00 91.62 73 ARG A N 1
ATOM 582 C CA . ARG A 1 73 ? 2.249 -0.338 -13.191 1.00 91.62 73 ARG A CA 1
ATOM 583 C C . ARG A 1 73 ? 3.052 -1.512 -12.635 1.00 91.62 73 ARG A C 1
ATOM 585 O O . ARG A 1 73 ? 3.279 -2.476 -13.364 1.00 91.62 73 ARG A O 1
ATOM 592 N N . LEU A 1 74 ? 3.409 -1.505 -11.351 1.00 92.44 74 LEU A N 1
ATOM 593 C CA . LEU A 1 74 ? 4.118 -2.623 -10.715 1.00 92.44 74 LEU A CA 1
ATOM 594 C C . LEU A 1 74 ? 3.322 -3.930 -10.807 1.00 92.44 74 LEU A C 1
ATOM 596 O O . LEU A 1 74 ? 3.893 -4.978 -11.103 1.00 92.44 74 LEU A O 1
ATOM 600 N N . LYS A 1 75 ? 1.998 -3.874 -10.643 1.00 90.25 75 LYS A N 1
ATOM 601 C CA . LYS A 1 75 ? 1.102 -5.028 -10.811 1.00 90.25 75 LYS A CA 1
ATOM 602 C C . LYS A 1 75 ? 1.184 -5.636 -12.215 1.00 90.25 75 LYS A C 1
ATOM 604 O O . LYS A 1 75 ? 1.164 -6.859 -12.350 1.00 90.25 75 LYS A O 1
ATOM 609 N N . THR A 1 76 ? 1.293 -4.818 -13.266 1.00 90.44 76 THR A N 1
ATOM 610 C CA . THR A 1 76 ? 1.342 -5.324 -14.656 1.00 90.44 76 THR A CA 1
ATOM 611 C C . THR A 1 76 ? 2.587 -6.149 -14.981 1.00 90.44 76 THR A C 1
ATOM 613 O O . THR A 1 76 ? 2.581 -6.896 -15.956 1.00 90.44 76 THR A O 1
ATOM 616 N N . THR A 1 77 ? 3.625 -6.091 -14.144 1.00 89.62 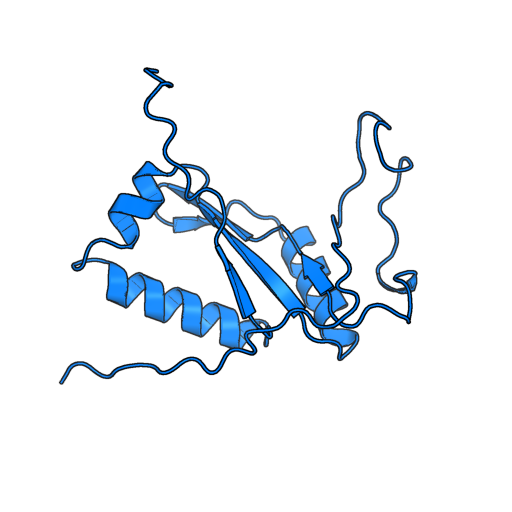77 THR A N 1
ATOM 617 C CA . THR A 1 77 ? 4.850 -6.889 -14.315 1.00 89.62 77 THR A CA 1
ATOM 618 C C . THR A 1 77 ? 4.633 -8.393 -14.101 1.00 89.62 77 THR A C 1
ATOM 620 O O . THR A 1 77 ? 5.483 -9.198 -14.482 1.00 89.62 77 THR A O 1
ATOM 623 N N . GLY A 1 78 ? 3.525 -8.784 -13.459 1.00 88.94 78 GLY A N 1
ATOM 624 C CA . GLY A 1 78 ? 3.207 -10.175 -13.127 1.00 88.94 78 GLY A CA 1
ATOM 625 C C . GLY A 1 78 ? 4.024 -10.763 -11.971 1.00 88.94 78 GLY A C 1
ATOM 626 O O . GLY A 1 78 ? 3.826 -11.929 -11.628 1.00 88.94 78 GLY A O 1
ATOM 627 N N . LYS A 1 79 ? 4.925 -9.988 -11.355 1.00 90.88 79 LYS A N 1
ATOM 628 C CA . LYS A 1 79 ? 5.649 -10.406 -10.149 1.00 90.88 79 LYS A CA 1
ATOM 629 C C . LYS A 1 79 ? 4.806 -10.141 -8.893 1.00 90.88 79 LYS A C 1
ATOM 631 O O . LYS A 1 79 ? 3.982 -9.226 -8.901 1.00 90.88 79 LYS A O 1
ATOM 636 N N . PRO A 1 80 ? 5.014 -10.901 -7.801 1.00 93.25 80 PRO A N 1
ATOM 637 C CA . PRO A 1 80 ? 4.374 -10.614 -6.523 1.00 93.25 80 PRO A CA 1
ATOM 638 C C . PRO A 1 80 ? 4.624 -9.170 -6.076 1.00 93.25 80 PRO A C 1
ATOM 640 O O . PRO A 1 80 ? 5.762 -8.700 -6.121 1.00 93.25 80 PRO A O 1
ATOM 643 N N . LEU A 1 81 ? 3.569 -8.487 -5.632 1.00 92.38 81 LEU A N 1
ATOM 644 C CA . LEU A 1 81 ? 3.620 -7.096 -5.181 1.00 92.38 81 LEU A CA 1
ATOM 645 C C . LEU A 1 81 ? 3.202 -7.008 -3.715 1.00 92.38 81 LEU A C 1
ATOM 647 O O . LEU A 1 81 ? 2.107 -7.434 -3.350 1.00 92.38 81 LEU A O 1
ATOM 651 N N . PHE A 1 82 ? 4.063 -6.429 -2.891 1.00 92.94 82 PHE A N 1
ATOM 652 C CA . PHE A 1 82 ? 3.819 -6.163 -1.482 1.00 92.94 82 PHE A CA 1
ATOM 653 C C . PHE A 1 82 ? 3.757 -4.661 -1.260 1.00 92.94 82 PHE A C 1
ATOM 655 O O . PHE A 1 82 ? 4.595 -3.920 -1.772 1.00 92.94 82 PHE A O 1
ATOM 662 N N . LEU A 1 83 ? 2.778 -4.208 -0.486 1.00 92.06 83 LEU A N 1
ATOM 663 C CA . LEU A 1 83 ? 2.636 -2.790 -0.173 1.00 92.06 83 LEU A CA 1
ATOM 664 C C . LEU A 1 83 ? 2.896 -2.559 1.303 1.00 92.06 83 LEU A C 1
ATOM 666 O O . LEU A 1 83 ? 2.348 -3.270 2.150 1.00 92.06 83 LEU A O 1
ATOM 670 N N . TYR A 1 84 ? 3.687 -1.541 1.619 1.00 90.88 84 TYR A N 1
ATOM 671 C CA . TYR A 1 84 ? 3.636 -1.000 2.961 1.00 90.88 84 TYR A CA 1
ATOM 672 C C . TYR A 1 84 ? 2.282 -0.339 3.186 1.00 90.88 84 TYR A C 1
ATOM 674 O O . TYR A 1 84 ? 1.828 0.461 2.372 1.00 90.88 84 TYR A O 1
ATOM 682 N N . TYR A 1 85 ? 1.654 -0.689 4.301 1.00 90.81 85 TYR A N 1
ATOM 683 C CA . TYR A 1 85 ? 0.357 -0.182 4.714 1.00 90.81 85 TYR A CA 1
ATOM 684 C C . TYR A 1 85 ? 0.448 0.339 6.135 1.00 90.81 85 TYR A C 1
ATOM 686 O O . TYR A 1 85 ? 0.932 -0.348 7.042 1.00 90.81 85 TYR A O 1
ATOM 694 N N . GLY A 1 86 ? -0.047 1.547 6.357 1.00 91.56 86 GLY A N 1
ATOM 695 C CA . GLY A 1 86 ? -0.207 2.023 7.714 1.00 91.56 86 GLY A CA 1
ATOM 696 C C . GLY A 1 86 ? -0.794 3.405 7.821 1.00 91.56 86 GLY A C 1
ATOM 697 O O . GLY A 1 86 ? -1.422 3.916 6.897 1.00 91.56 86 GLY A O 1
ATOM 698 N N . TYR A 1 87 ? -0.584 3.987 8.992 1.00 91.38 87 TYR A N 1
ATOM 699 C CA . TYR A 1 87 ? -1.095 5.296 9.349 1.00 91.38 87 TYR A CA 1
ATOM 700 C C . TYR A 1 87 ? 0.046 6.265 9.655 1.00 91.38 87 TYR A C 1
ATOM 702 O O . TYR A 1 87 ? 1.133 5.848 10.069 1.00 91.38 87 TYR A O 1
ATOM 710 N N . LEU A 1 88 ? -0.204 7.560 9.448 1.00 88.06 88 LEU A N 1
ATOM 711 C CA . LEU A 1 88 ? 0.715 8.639 9.821 1.00 88.06 88 LEU A CA 1
ATOM 712 C C . LEU A 1 88 ? 1.002 8.626 11.322 1.00 88.06 88 LEU A C 1
ATOM 714 O O . LEU A 1 88 ? 2.147 8.735 11.746 1.00 88.06 88 LEU A O 1
ATOM 718 N N . GLU A 1 89 ? -0.054 8.465 12.115 1.00 86.19 89 GLU A N 1
ATOM 719 C CA . GLU A 1 89 ? 0.014 8.502 13.566 1.00 86.19 89 GLU A CA 1
ATOM 720 C C . GLU A 1 89 ? -0.297 7.137 14.161 1.00 86.19 89 GLU A C 1
ATOM 722 O O . GLU A 1 89 ? -1.292 6.486 13.837 1.00 86.19 89 GLU A O 1
ATOM 727 N N . GLN A 1 90 ? 0.510 6.735 15.131 1.00 82.94 90 GLN A N 1
ATOM 728 C CA . GLN A 1 90 ? 0.301 5.480 15.832 1.00 82.94 90 GLN A CA 1
ATOM 729 C C . GLN A 1 90 ? -0.962 5.470 16.706 1.00 82.94 90 GLN A C 1
ATOM 731 O O . GLN A 1 90 ? -1.592 4.428 16.884 1.00 82.94 90 GLN A O 1
ATOM 736 N N . LYS A 1 91 ? -1.384 6.625 17.237 1.00 86.06 91 LYS A N 1
ATOM 737 C CA . LYS A 1 91 ? -2.668 6.731 17.953 1.00 86.06 91 LYS A CA 1
ATOM 738 C C . LYS A 1 91 ? -3.834 6.290 17.061 1.00 86.06 91 LYS A C 1
ATOM 740 O O . LYS A 1 91 ? -4.789 5.694 17.556 1.00 86.06 91 LYS A O 1
ATOM 745 N N . THR A 1 92 ? -3.720 6.499 15.749 1.00 88.56 92 THR A N 1
ATOM 746 C CA . THR A 1 92 ? -4.689 6.000 14.773 1.00 88.56 92 THR A CA 1
ATOM 747 C C . THR A 1 92 ? -4.645 4.481 14.677 1.00 88.56 92 THR A C 1
ATOM 749 O O . THR A 1 92 ? -5.703 3.863 14.751 1.00 88.56 92 THR A O 1
ATOM 752 N N . TRP A 1 93 ? -3.453 3.869 14.640 1.00 88.62 93 TRP A N 1
ATOM 753 C CA . TRP A 1 93 ? -3.305 2.409 14.727 1.00 88.62 93 TRP A CA 1
ATOM 754 C C . TRP A 1 93 ? -4.022 1.829 15.953 1.00 88.62 93 TRP A C 1
ATOM 756 O O . TRP A 1 93 ? -4.763 0.863 15.816 1.00 88.62 93 TRP A O 1
ATOM 766 N N . ILE A 1 94 ? -3.878 2.436 17.135 1.00 87.12 94 ILE A N 1
ATOM 767 C CA . ILE A 1 94 ? -4.559 1.966 18.357 1.00 87.12 94 ILE A CA 1
ATOM 768 C C . ILE A 1 94 ? -6.086 2.052 18.208 1.00 87.12 94 ILE A C 1
ATOM 770 O O . ILE A 1 94 ? -6.794 1.106 18.546 1.00 87.12 94 ILE A O 1
ATOM 774 N N . LYS A 1 95 ? -6.600 3.163 17.669 1.00 89.00 95 LYS A N 1
ATOM 775 C CA . LYS A 1 95 ? -8.042 3.376 17.462 1.00 89.00 95 LYS A CA 1
ATOM 776 C C . LYS A 1 95 ? -8.637 2.375 16.469 1.00 89.00 95 LYS A C 1
ATOM 778 O O . LYS A 1 95 ? -9.746 1.894 16.691 1.00 89.00 95 LYS A O 1
ATOM 783 N N . ILE A 1 96 ? -7.939 2.083 15.372 1.00 88.19 96 ILE A N 1
ATOM 784 C CA . ILE A 1 96 ? -8.482 1.268 14.273 1.00 88.19 96 ILE A CA 1
ATOM 785 C C . ILE A 1 96 ? -8.381 -0.239 14.526 1.00 88.19 96 ILE A C 1
ATOM 787 O O . ILE A 1 96 ? -9.235 -0.983 14.047 1.00 88.19 96 ILE A O 1
ATOM 791 N N . VAL A 1 97 ? -7.407 -0.689 15.326 1.00 85.31 97 VAL A N 1
ATOM 792 C CA . VAL A 1 97 ? -7.309 -2.100 15.753 1.00 85.31 97 VAL A CA 1
ATOM 793 C C . VAL A 1 97 ? -8.099 -2.404 17.026 1.00 85.31 97 VAL A C 1
ATOM 795 O O . VAL A 1 97 ? -8.173 -3.566 17.425 1.00 85.31 97 VAL A O 1
ATOM 798 N N . ASP A 1 98 ? -8.707 -1.392 17.657 1.00 89.81 98 ASP A N 1
ATOM 799 C CA . ASP A 1 98 ? -9.666 -1.597 18.742 1.00 89.81 98 ASP A CA 1
ATOM 800 C C . ASP A 1 98 ? -10.760 -2.585 18.291 1.00 89.81 98 ASP A C 1
ATOM 802 O O . ASP A 1 98 ? -11.243 -2.468 17.159 1.00 89.81 98 ASP A O 1
ATOM 806 N N . PRO A 1 99 ? -11.192 -3.544 19.132 1.00 90.25 99 PRO A N 1
ATOM 807 C CA . PRO A 1 99 ? -12.189 -4.541 18.746 1.00 90.25 99 PRO A CA 1
ATOM 808 C C . PRO A 1 99 ? -13.475 -3.969 18.134 1.00 90.25 99 PRO A C 1
ATOM 810 O O . PRO A 1 99 ? -14.081 -4.624 17.282 1.00 90.25 99 PRO A O 1
ATOM 813 N N . ALA A 1 100 ? -13.887 -2.757 18.522 1.00 91.94 100 ALA A N 1
ATOM 814 C CA . ALA A 1 100 ? -15.052 -2.086 17.951 1.00 91.94 100 ALA A CA 1
ATOM 815 C C . ALA A 1 100 ? -14.853 -1.668 16.479 1.00 91.94 100 ALA A C 1
ATOM 817 O O . ALA A 1 100 ? -15.828 -1.601 15.730 1.00 91.94 100 ALA A O 1
ATOM 818 N N . ASN A 1 101 ? -13.609 -1.417 16.055 1.00 89.62 101 ASN A N 1
ATOM 819 C CA . ASN A 1 101 ? -13.250 -0.931 14.717 1.00 89.62 101 ASN A CA 1
ATOM 820 C C . ASN A 1 101 ? -12.519 -1.979 13.859 1.00 89.62 101 ASN A C 1
ATOM 822 O O . ASN A 1 101 ? -12.574 -1.903 12.631 1.00 89.62 101 ASN A O 1
ATOM 826 N N . ALA A 1 102 ? -11.906 -2.993 14.475 1.00 88.88 102 ALA A N 1
ATOM 827 C CA . ALA A 1 102 ? -11.054 -3.979 13.809 1.00 88.88 102 ALA A CA 1
ATOM 828 C C . ALA A 1 102 ? -11.748 -4.700 12.643 1.00 88.88 102 ALA A C 1
ATOM 830 O O . ALA A 1 102 ? -11.122 -4.993 11.626 1.00 88.88 102 ALA A O 1
ATOM 831 N N . LYS A 1 103 ? -13.059 -4.956 12.752 1.00 90.56 103 LYS A N 1
ATOM 832 C CA . LYS A 1 103 ? -13.833 -5.557 11.657 1.00 90.56 103 LYS A CA 1
ATOM 833 C C . LYS A 1 103 ? -13.913 -4.631 10.437 1.00 90.56 103 LYS A C 1
ATOM 835 O O . LYS A 1 103 ? -13.679 -5.090 9.323 1.00 90.56 103 LYS A O 1
ATOM 840 N N . LYS A 1 104 ? -14.213 -3.343 10.648 1.00 90.81 104 LYS A N 1
ATOM 841 C CA . LYS A 1 104 ? -14.262 -2.332 9.578 1.00 90.81 104 LYS A CA 1
ATOM 842 C C . LYS A 1 104 ? -12.898 -2.222 8.897 1.00 90.81 104 LYS A C 1
ATOM 844 O O . LYS A 1 104 ? -12.818 -2.159 7.673 1.00 90.81 104 LYS A O 1
ATOM 849 N N . GLU A 1 105 ? -11.832 -2.247 9.689 1.00 90.44 105 GLU A N 1
ATOM 850 C CA . GLU A 1 105 ? -10.471 -2.192 9.169 1.00 90.44 105 GLU A CA 1
ATOM 851 C C . GLU A 1 105 ? -10.115 -3.429 8.337 1.00 90.44 105 GLU A C 1
ATOM 853 O O . GLU A 1 105 ? -9.601 -3.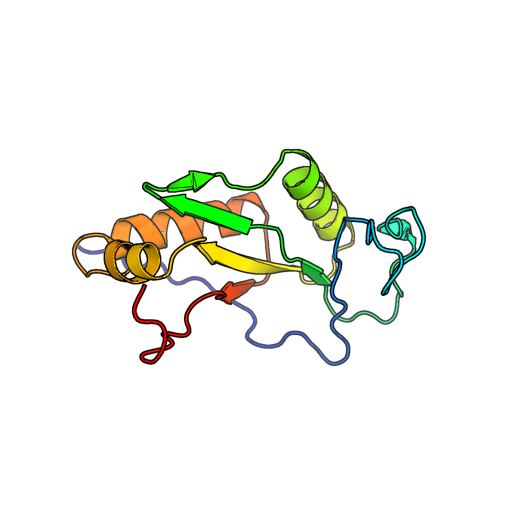301 7.228 1.00 90.44 105 GLU A O 1
ATOM 858 N N . ALA A 1 106 ? -10.457 -4.626 8.818 1.00 89.81 106 ALA A N 1
ATOM 859 C CA . ALA A 1 106 ? -10.234 -5.863 8.078 1.00 89.81 106 ALA A CA 1
ATOM 860 C C . ALA A 1 106 ? -10.997 -5.891 6.742 1.00 89.81 106 ALA A C 1
ATOM 862 O O . ALA A 1 106 ? -10.448 -6.334 5.735 1.00 89.81 106 ALA A O 1
ATOM 863 N N . GLU A 1 107 ? -12.237 -5.395 6.704 1.00 90.38 107 GLU A N 1
ATOM 864 C CA . GLU A 1 107 ? -13.029 -5.272 5.469 1.00 90.38 107 GLU A CA 1
ATOM 865 C C . GLU A 1 107 ? -12.401 -4.276 4.483 1.00 90.38 107 GLU A C 1
ATOM 867 O O . GLU A 1 107 ? -12.319 -4.557 3.282 1.00 90.38 107 GLU A O 1
ATOM 872 N N . LYS A 1 108 ? -11.900 -3.140 4.982 1.00 89.62 108 LYS A N 1
ATOM 873 C CA . LYS A 1 108 ? -11.185 -2.146 4.173 1.00 89.62 108 LYS A CA 1
ATOM 874 C C . LYS A 1 108 ? -9.915 -2.736 3.567 1.00 89.62 108 LYS A C 1
ATOM 876 O O . LYS A 1 108 ? -9.714 -2.652 2.358 1.00 89.62 108 LYS A O 1
ATOM 881 N N . VAL A 1 109 ? -9.097 -3.386 4.393 1.00 89.25 109 VAL A N 1
ATOM 882 C CA . VAL A 1 109 ? -7.869 -4.065 3.966 1.00 89.25 109 VAL A CA 1
ATOM 883 C C . VAL A 1 109 ? -8.176 -5.160 2.944 1.00 89.25 109 VAL A C 1
ATOM 885 O O . VAL A 1 109 ? -7.512 -5.231 1.915 1.00 89.25 109 VAL A O 1
ATOM 888 N N . ALA A 1 110 ? -9.207 -5.976 3.171 1.00 88.12 110 ALA A N 1
ATOM 889 C CA . ALA A 1 110 ? -9.617 -7.016 2.229 1.00 88.12 110 ALA A CA 1
ATOM 890 C C . ALA A 1 110 ? -10.043 -6.436 0.871 1.00 88.12 110 ALA A C 1
ATOM 892 O O . ALA A 1 110 ? -9.657 -6.965 -0.171 1.00 88.12 110 ALA A O 1
ATOM 893 N N . THR A 1 111 ? -10.798 -5.335 0.886 1.00 86.94 111 THR A N 1
ATOM 894 C CA . THR A 1 111 ? -11.229 -4.631 -0.331 1.00 86.94 111 THR A CA 1
ATOM 895 C C . THR A 1 111 ? -10.026 -4.090 -1.093 1.00 86.94 111 THR A C 1
ATOM 897 O O . THR A 1 111 ? -9.900 -4.333 -2.289 1.00 86.94 111 THR A O 1
ATOM 900 N N . PHE A 1 112 ? -9.102 -3.439 -0.389 1.00 85.69 112 PHE A N 1
ATOM 901 C CA . PHE A 1 112 ? -7.887 -2.882 -0.969 1.00 85.69 112 PHE A CA 1
ATOM 902 C C . PHE A 1 112 ? -6.987 -3.969 -1.582 1.00 85.69 112 PHE A C 1
ATOM 904 O O . PHE A 1 112 ? -6.511 -3.838 -2.709 1.00 85.69 112 PHE A O 1
ATOM 911 N N . VAL A 1 113 ? -6.803 -5.090 -0.876 1.00 86.50 113 VAL A N 1
ATOM 912 C CA . VAL A 1 113 ? -6.032 -6.237 -1.381 1.00 86.50 113 VAL A CA 1
ATOM 913 C C . VAL A 1 113 ? -6.656 -6.795 -2.663 1.00 86.50 113 VAL A C 1
ATOM 915 O O . VAL A 1 113 ? -5.933 -7.090 -3.616 1.00 86.50 113 VAL A O 1
ATOM 918 N N . ALA A 1 114 ? -7.985 -6.917 -2.699 1.00 85.06 114 ALA A N 1
ATOM 919 C CA . ALA A 1 114 ? -8.713 -7.417 -3.861 1.00 85.06 114 ALA A CA 1
ATOM 920 C C . ALA A 1 114 ? -8.661 -6.446 -5.055 1.00 85.06 114 ALA A C 1
ATOM 922 O O . ALA A 1 114 ? -8.452 -6.886 -6.184 1.00 85.06 114 ALA A O 1
ATOM 923 N N . GLU A 1 115 ? -8.806 -5.142 -4.812 1.00 86.00 115 GLU A N 1
ATOM 924 C CA . GLU A 1 115 ? -8.760 -4.088 -5.834 1.00 86.00 115 GLU A CA 1
ATOM 925 C C . GLU A 1 115 ? -7.411 -4.080 -6.568 1.00 86.00 115 GLU A C 1
ATOM 927 O O . GLU A 1 115 ? -7.341 -4.163 -7.802 1.00 86.00 115 GLU A O 1
ATOM 932 N N . PHE A 1 116 ? -6.315 -4.075 -5.809 1.00 85.75 116 PHE A N 1
ATOM 933 C CA . PHE A 1 116 ? -4.973 -3.996 -6.382 1.00 85.75 116 PHE A CA 1
ATOM 934 C C . PHE A 1 116 ? -4.371 -5.362 -6.726 1.00 85.75 116 PHE A C 1
ATOM 936 O O . PHE A 1 116 ? -3.377 -5.411 -7.445 1.00 85.75 116 PHE A O 1
ATOM 943 N N . ASN A 1 117 ? -5.000 -6.473 -6.327 1.00 86.88 117 ASN A N 1
ATOM 944 C CA . ASN A 1 117 ? -4.488 -7.836 -6.523 1.00 86.88 117 ASN A CA 1
ATOM 945 C C . ASN A 1 117 ? -3.033 -7.982 -6.037 1.00 86.88 117 ASN A C 1
ATOM 947 O O . ASN A 1 117 ? -2.159 -8.491 -6.742 1.00 86.88 117 ASN A O 1
ATOM 951 N N . ILE A 1 118 ? -2.768 -7.462 -4.843 1.00 90.25 118 ILE A N 1
ATOM 952 C CA . ILE A 1 118 ? -1.443 -7.507 -4.220 1.00 90.25 118 ILE A CA 1
ATOM 953 C C . ILE A 1 118 ? -1.225 -8.850 -3.524 1.00 90.25 118 ILE A C 1
ATOM 955 O O . ILE A 1 118 ? -2.163 -9.511 -3.083 1.00 90.25 118 ILE A O 1
ATOM 959 N N . SER A 1 119 ? 0.034 -9.251 -3.407 1.00 90.94 119 SER A N 1
ATOM 960 C CA . SER A 1 119 ? 0.444 -10.520 -2.798 1.00 90.94 119 SER A CA 1
ATOM 961 C C . SER A 1 119 ? 0.523 -10.461 -1.273 1.00 90.94 119 SER A C 1
ATOM 963 O O . SER A 1 119 ? 0.444 -11.502 -0.616 1.00 90.94 119 SER A O 1
ATOM 965 N N . GLY A 1 120 ? 0.656 -9.260 -0.706 1.00 88.62 120 GLY A N 1
ATOM 966 C CA . GLY A 1 120 ? 0.695 -9.062 0.735 1.00 88.62 120 GLY A CA 1
ATOM 967 C C . GLY A 1 120 ? 0.823 -7.605 1.156 1.00 88.62 120 GLY A C 1
ATOM 968 O O . GLY A 1 120 ? 1.025 -6.705 0.340 1.00 88.62 120 GLY A O 1
ATOM 969 N N . LEU A 1 121 ? 0.707 -7.399 2.465 1.00 90.31 121 LEU A N 1
ATOM 970 C CA . LEU A 1 121 ? 0.872 -6.109 3.120 1.00 90.31 121 LEU A CA 1
ATOM 971 C C . LEU A 1 121 ? 1.988 -6.190 4.153 1.00 90.31 121 LEU A C 1
ATOM 973 O O . LEU A 1 121 ? 2.090 -7.172 4.889 1.00 90.31 121 LEU A O 1
ATOM 977 N N . ILE A 1 122 ? 2.786 -5.133 4.232 1.00 89.06 122 ILE A N 1
ATOM 978 C CA . ILE A 1 122 ? 3.797 -4.939 5.265 1.00 89.06 122 ILE A CA 1
ATOM 979 C C . ILE A 1 122 ? 3.319 -3.792 6.149 1.00 89.06 122 ILE A C 1
ATOM 981 O O . ILE A 1 122 ? 3.205 -2.652 5.705 1.00 89.06 122 ILE A O 1
ATOM 985 N N . LEU A 1 123 ? 3.003 -4.080 7.406 1.00 88.69 123 LEU A N 1
ATOM 986 C CA . LEU A 1 123 ? 2.524 -3.043 8.314 1.00 88.69 123 LEU A CA 1
ATOM 987 C C . LEU A 1 123 ? 3.685 -2.134 8.738 1.00 88.69 123 LEU A C 1
ATOM 989 O O . LEU A 1 123 ? 4.718 -2.624 9.196 1.00 88.69 123 LEU A O 1
ATOM 993 N N . LYS A 1 124 ? 3.515 -0.814 8.610 1.00 86.19 124 LYS A N 1
ATOM 994 C CA . LYS A 1 124 ? 4.505 0.192 9.042 1.00 86.19 124 LYS A CA 1
ATOM 995 C C . LYS A 1 124 ? 3.959 1.138 10.105 1.00 86.19 124 LYS A C 1
ATOM 997 O O . LYS A 1 124 ? 2.754 1.212 10.345 1.00 86.19 124 LYS A O 1
ATOM 1002 N N . ASN A 1 125 ? 4.876 1.878 10.731 1.00 82.75 125 ASN A N 1
ATOM 1003 C CA . ASN A 1 125 ? 4.594 2.863 11.782 1.00 82.75 125 ASN A CA 1
ATOM 1004 C C . ASN A 1 125 ? 3.882 2.261 13.009 1.00 82.75 125 ASN A C 1
ATOM 1006 O O . ASN A 1 125 ? 3.037 2.902 13.630 1.00 82.75 125 ASN A O 1
ATOM 1010 N N . LEU A 1 126 ? 4.227 1.015 13.355 1.00 81.19 126 LEU A N 1
ATOM 1011 C CA . LEU A 1 126 ? 3.676 0.309 14.517 1.00 81.19 126 LEU A CA 1
ATOM 1012 C C . LEU A 1 126 ? 4.457 0.555 15.819 1.00 81.19 126 LEU A C 1
ATOM 1014 O O . LEU A 1 126 ? 3.932 0.278 16.895 1.00 81.19 126 LEU A O 1
ATOM 1018 N N . ASN A 1 127 ? 5.697 1.049 15.742 1.00 70.44 127 ASN A N 1
ATOM 1019 C CA . ASN A 1 127 ? 6.567 1.196 16.911 1.00 70.44 127 ASN A CA 1
ATOM 1020 C C . ASN A 1 127 ? 6.155 2.394 17.777 1.00 70.44 127 ASN A C 1
ATOM 1022 O O . ASN A 1 127 ? 6.138 3.523 17.294 1.00 70.44 127 ASN A O 1
ATOM 1026 N N . TYR A 1 128 ? 5.871 2.135 19.063 1.00 60.47 128 TYR A N 1
ATOM 1027 C CA . TYR A 1 128 ? 5.660 3.172 20.080 1.00 60.47 128 TYR A CA 1
ATOM 1028 C C . TYR A 1 128 ? 7.000 3.526 20.702 1.00 60.47 128 TYR A C 1
ATOM 1030 O O . TYR A 1 128 ? 7.572 2.717 21.435 1.00 60.47 128 TYR A O 1
ATOM 1038 N N . ASP A 1 129 ? 7.496 4.729 20.438 1.00 63.62 129 ASP A N 1
ATOM 1039 C CA . ASP A 1 129 ? 8.598 5.262 21.225 1.00 63.62 129 ASP A CA 1
ATOM 1040 C C . ASP A 1 129 ? 8.047 5.917 22.498 1.00 63.62 129 ASP A C 1
ATOM 1042 O O . ASP A 1 129 ? 7.580 7.057 22.491 1.00 63.62 129 ASP A O 1
ATOM 1046 N N . TYR A 1 130 ? 8.117 5.185 23.615 1.00 55.81 130 TYR A N 1
ATOM 1047 C CA . TYR A 1 130 ? 7.723 5.684 24.938 1.00 55.81 130 TYR A CA 1
ATOM 1048 C C . TYR A 1 130 ? 8.540 6.893 25.406 1.00 55.81 130 TYR A C 1
ATOM 1050 O O . TYR A 1 130 ? 8.154 7.547 26.378 1.00 55.81 130 TYR A O 1
ATOM 1058 N N . THR A 1 131 ? 9.663 7.196 24.755 1.00 62.62 131 THR A N 1
ATOM 1059 C CA . THR A 1 131 ? 10.521 8.321 25.129 1.00 62.62 131 THR A CA 1
ATOM 1060 C C . THR A 1 131 ? 10.066 9.643 24.513 1.00 62.62 131 THR A C 1
ATOM 1062 O O . THR A 1 131 ? 10.428 10.704 25.027 1.00 62.62 131 THR A O 1
ATOM 1065 N N . ASN A 1 132 ? 9.205 9.606 23.491 1.00 51.50 132 ASN A N 1
ATOM 1066 C CA . ASN A 1 132 ? 8.735 10.800 22.801 1.00 51.50 132 ASN A CA 1
ATOM 1067 C C . ASN A 1 132 ? 7.529 11.412 23.538 1.00 51.50 132 ASN A C 1
ATOM 1069 O O . ASN A 1 132 ? 6.364 11.165 23.225 1.00 51.50 132 ASN A O 1
ATOM 1073 N N . LYS A 1 133 ? 7.826 12.182 24.589 1.00 44.00 133 LYS A N 1
ATOM 1074 C CA . LYS A 1 133 ? 6.861 13.012 25.322 1.00 44.00 133 LYS A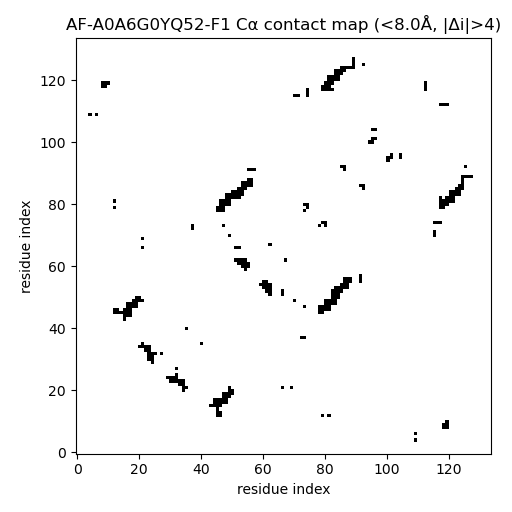 CA 1
ATOM 1075 C C . LYS A 1 133 ? 6.637 14.335 24.581 1.00 44.00 133 LYS A C 1
ATOM 1077 O O . LYS A 1 133 ? 7.138 15.358 25.037 1.00 44.00 133 LYS A O 1
ATOM 1082 N N . ASN A 1 134 ? 5.912 14.311 23.468 1.00 45.16 134 ASN A N 1
ATOM 1083 C CA . ASN A 1 134 ? 5.402 15.532 22.834 1.00 45.16 134 ASN A CA 1
ATOM 1084 C C . ASN A 1 134 ? 3.875 15.498 22.786 1.00 45.16 134 ASN A C 1
ATOM 1086 O O . ASN A 1 134 ? 3.317 14.517 22.242 1.00 45.16 134 ASN A O 1
#

Foldseek 3Di:
DDDDDDDDADPDQDDAEDEAELDADPVPPDGPPGGDDPVPPDPPHQEYEYEFFEAEPPRHTPGDVSSVVVLLSSVVVVHAYEYEHYYPDLVRVVVCCPPVNVVVVVVVVVVVCVVSVHRYYDYPPNDDDPVPPD

Radius of gyration: 16.43 Å; Cα contacts (8 Å, |Δi|>4): 176; chains: 1; bounding box: 44×32×42 Å

Mean predicted aligned error: 8.03 Å

Nearest PDB structures (foldseek):
  1tws-assembly2_B  TM=3.777E-01  e=5.321E-01  Bacillus anthracis str. A2012
  6a35-assembly2_D  TM=4.990E-01  e=1.317E+00  Pyrococcus horikoshii OT3
  6caj-assembly1_D  TM=4.948E-01  e=2.518E+00  Homo sapiens
  7f67-assembly1_C  TM=5.159E-01  e=3.262E+00  Homo sapiens
  7f66-assembly1_D  TM=5.081E-01  e=3.058E+00  Homo sapiens

Secondary structure (DSSP, 8-state):
--------------SSEEEE--S--TT-SSS-SSPPPGGGS-TT-SEEEEEEEEE-GGG-B-S-HHHHHHHHHHHHT-S-EEEEEEESSHHHHHHHHSHHHHHHHHHHHHHHHHHHT-SEEEEES----TT---

Sequence (134 aa):
MVGWTTLKFTTELGIAPCMYAGDFDKYDYYCPSEPMPIDWLPKECSSYVYDGIIYGPDDSKNFSDHDIDNINRLKTTGKPLFLYYGYLEQKTWIKIVDPANAKKEAEKVATFVAEFNISGLILKNLNYDYTNKN

pLDDT: mean 80.19, std 15.55, range [33.84, 93.94]

Solvent-accessible surface area (backbone atoms only — not comparable to full-atom values): 8157 Å² total; per-residue (Å²): 135,88,81,82,84,83,80,89,60,64,93,65,62,60,96,38,58,37,79,48,71,88,54,46,37,92,79,59,81,84,36,58,94,58,47,80,57,77,91,69,55,67,84,77,41,49,16,41,35,36,71,53,48,33,25,42,75,94,76,36,80,59,57,54,72,66,45,52,50,51,52,54,54,56,48,73,70,73,48,49,34,31,34,35,38,37,40,75,44,52,70,50,51,57,59,42,62,32,82,93,33,30,62,62,47,52,52,49,51,52,50,51,38,61,75,65,67,47,40,38,73,42,82,45,64,79,81,81,64,89,81,69,87,123